Protein AF-A0AA43ZX47-F1 (afdb_monomer)

Secondary structure (DSSP, 8-state):
-PPPGGG-B-TTT-SBP-EEETTEEE-S-HHHHHHHHHHHTSTTHHHHHHHTT--SS-HHHHHHHHHHHT--

Radius of gyration: 14.51 Å; Cα contacts (8 Å, |Δi|>4): 87; chains: 1; bounding box: 34×24×36 Å

Foldseek 3Di:
DDDDQQVDAQPPPRHGFDDQALNGGHHPPVVSVVVSCVVNVHDPSLVVCVVVVHHSDPVVVVVVVCVVVVPD

Mean predicted aligned error: 6.02 Å

Nearest PDB structures (foldseek):
  7xvn-assembly1_B  TM=6.016E-01  e=6.239E-01  Mus musculus
  4cn7-assembly2_A  TM=5.169E-01  e=1.616E+00  Homo sapiens
  4hn5-assembly1_B  TM=5.939E-01  e=2.979E+00  Homo sapiens
  6cfn-assembly6_F  TM=4.922E-01  e=1.730E+00  Homo sapiens
  2ebl-assemb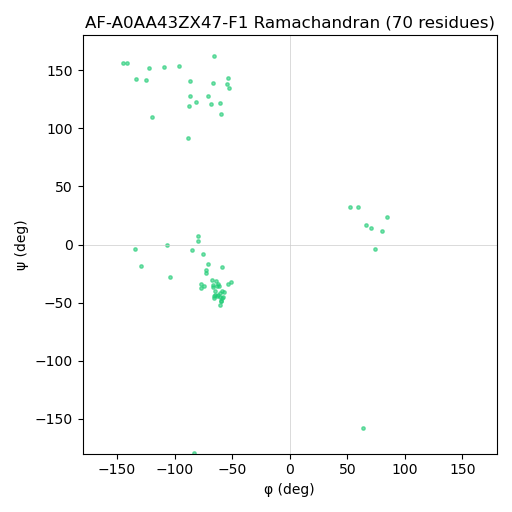ly1_A  TM=6.076E-01  e=2.979E+00  Homo sapiens

Sequence (72 aa):
MAINMEDYVCEFCGKTCKNIVFAAFVCDDPACLEKAQQARGGPGGHMARKAAGKPIIPEDLEETAREMSGQQ

pLDDT: mean 88.69, std 9.39, range [55.06, 97.94]

Structure (mmCIF, N/CA/C/O backbone):
data_AF-A0AA43ZX47-F1
#
_entry.id   AF-A0AA43ZX47-F1
#
loop_
_atom_site.group_PDB
_atom_site.id
_atom_site.type_symbol
_atom_site.label_atom_id
_atom_site.label_alt_id
_atom_site.label_comp_id
_atom_site.label_asym_id
_atom_site.label_entity_id
_atom_site.label_seq_id
_atom_site.pdbx_PDB_ins_code
_atom_site.Cartn_x
_atom_site.Cartn_y
_atom_site.Cartn_z
_atom_site.occupancy
_atom_site.B_iso_or_equiv
_atom_site.auth_seq_id
_atom_site.auth_comp_id
_atom_site.auth_asym_id
_atom_site.auth_atom_id
_atom_site.pdbx_PDB_model_num
ATOM 1 N N . MET A 1 1 ? -12.181 15.162 9.829 1.00 62.03 1 MET A N 1
ATOM 2 C CA . MET A 1 1 ? -12.083 13.956 10.677 1.00 62.03 1 MET A CA 1
ATOM 3 C C . MET A 1 1 ? -10.664 13.436 10.569 1.00 6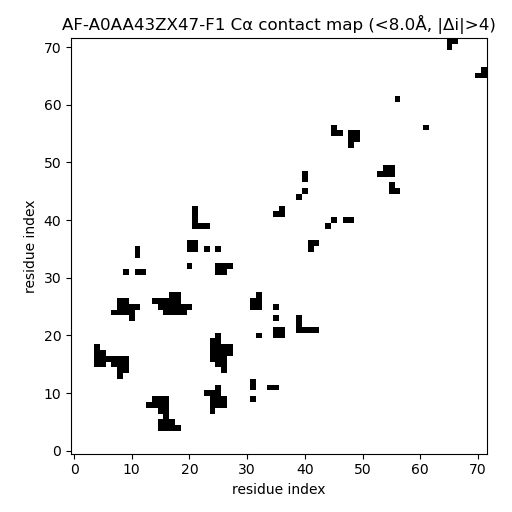2.03 1 MET A C 1
ATOM 5 O O . MET A 1 1 ? -10.175 13.338 9.452 1.00 62.03 1 MET A O 1
ATOM 9 N N . ALA A 1 2 ? -9.992 13.199 11.693 1.00 83.19 2 ALA A N 1
ATOM 10 C CA . ALA A 1 2 ? -8.705 12.509 11.702 1.00 83.19 2 ALA A CA 1
ATOM 11 C C . ALA A 1 2 ? -8.964 10.998 11.754 1.00 83.19 2 ALA A C 1
ATOM 13 O O . ALA A 1 2 ? -9.897 10.571 12.434 1.00 83.19 2 ALA A O 1
ATOM 14 N N . ILE A 1 3 ? -8.173 10.208 11.029 1.00 86.75 3 ILE A N 1
ATOM 15 C CA . ILE A 1 3 ? -8.216 8.746 11.139 1.00 86.75 3 ILE A CA 1
ATOM 16 C C . ILE A 1 3 ? -7.622 8.355 12.495 1.00 86.75 3 ILE A C 1
ATOM 18 O O . ILE A 1 3 ? -6.505 8.763 12.813 1.00 86.75 3 ILE A O 1
ATOM 22 N N . ASN A 1 4 ? -8.353 7.557 13.275 1.00 92.19 4 ASN A N 1
ATOM 23 C CA . ASN A 1 4 ? -7.805 6.883 14.444 1.00 92.19 4 ASN A CA 1
ATOM 24 C C . ASN A 1 4 ? -7.206 5.540 14.008 1.00 92.19 4 ASN A C 1
ATOM 26 O O . ASN A 1 4 ? -7.905 4.691 13.464 1.00 92.19 4 ASN A O 1
ATOM 30 N N . MET A 1 5 ? -5.903 5.353 14.210 1.00 91.31 5 MET A N 1
ATO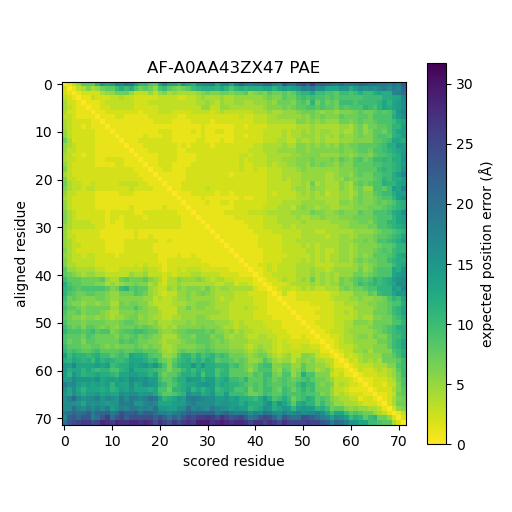M 31 C CA . MET A 1 5 ? -5.196 4.163 13.719 1.00 91.31 5 MET A CA 1
ATOM 32 C C . MET A 1 5 ? -5.532 2.897 14.513 1.00 91.31 5 MET A C 1
ATOM 34 O O . MET A 1 5 ? -5.383 1.800 13.986 1.00 91.31 5 MET A O 1
ATOM 38 N N . GLU A 1 6 ? -6.011 3.032 15.750 1.00 92.81 6 GLU A N 1
ATOM 39 C CA . GLU A 1 6 ? -6.363 1.883 16.592 1.00 92.81 6 GLU A CA 1
ATOM 40 C C . GLU A 1 6 ? -7.626 1.151 16.122 1.00 92.81 6 GLU A C 1
ATOM 42 O O . GLU A 1 6 ? -7.809 -0.016 16.463 1.00 92.81 6 GLU A O 1
ATOM 47 N N . ASP A 1 7 ? -8.435 1.790 15.273 1.00 95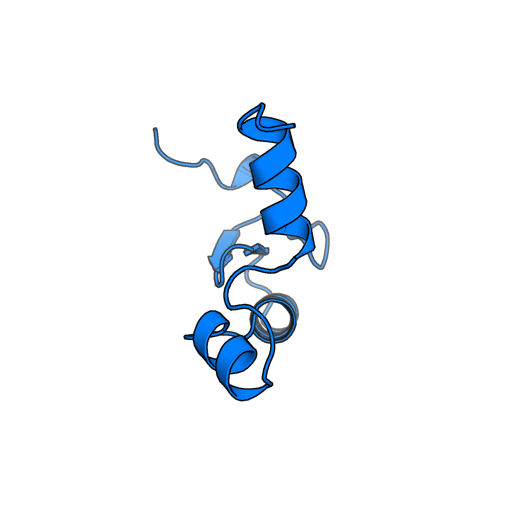.19 7 ASP A N 1
ATOM 48 C CA . ASP A 1 7 ? -9.618 1.180 14.655 1.00 95.19 7 ASP A CA 1
ATOM 49 C C . ASP A 1 7 ? -9.249 0.201 13.521 1.00 95.19 7 ASP A C 1
ATOM 51 O O . ASP A 1 7 ? -10.111 -0.504 12.995 1.00 95.19 7 ASP A O 1
ATOM 55 N N . TYR A 1 8 ? -7.969 0.145 13.135 1.00 96.50 8 TYR A N 1
ATOM 56 C CA . TYR A 1 8 ? -7.477 -0.643 12.010 1.00 96.50 8 TYR A CA 1
ATOM 57 C C . TYR A 1 8 ? -6.398 -1.635 12.447 1.00 96.50 8 TYR A C 1
ATOM 59 O O . TYR A 1 8 ? -5.622 -1.417 13.383 1.00 96.50 8 TYR A O 1
ATOM 67 N N . VAL A 1 9 ? -6.308 -2.736 11.708 1.00 97.94 9 VAL A N 1
ATOM 68 C CA . VAL A 1 9 ? -5.264 -3.751 11.868 1.00 97.94 9 VAL A CA 1
ATOM 69 C C . VAL A 1 9 ? -4.308 -3.713 10.684 1.00 97.94 9 VAL A C 1
ATOM 71 O O . VAL A 1 9 ? -4.668 -3.316 9.581 1.00 97.94 9 VAL A O 1
ATOM 74 N N . CYS A 1 10 ? -3.071 -4.132 10.919 1.00 97.56 10 CYS A N 1
ATOM 75 C CA . CYS A 1 10 ? -2.067 -4.319 9.891 1.00 97.56 10 CYS A CA 1
ATOM 76 C C . CYS A 1 10 ? -2.551 -5.364 8.882 1.00 97.56 10 CYS A C 1
ATOM 78 O O . CYS A 1 10 ? -2.753 -6.524 9.251 1.00 97.56 10 CYS A O 1
ATOM 80 N N . GLU A 1 11 ? -2.640 -4.978 7.610 1.00 97.38 11 GLU A N 1
ATOM 81 C CA . GLU A 1 11 ? -3.089 -5.840 6.507 1.00 97.38 11 GLU A CA 1
ATOM 82 C C . GLU A 1 11 ? -2.217 -7.101 6.330 1.00 97.38 11 GLU A C 1
ATOM 84 O O . GLU A 1 11 ? -2.663 -8.084 5.746 1.00 97.38 11 GLU A O 1
ATOM 89 N N . PHE A 1 12 ? -0.982 -7.107 6.855 1.00 97.12 12 PHE A N 1
ATOM 90 C CA . PHE A 1 12 ? -0.015 -8.196 6.647 1.00 97.12 12 PHE A CA 1
ATOM 91 C C . PHE A 1 12 ? 0.167 -9.144 7.833 1.00 97.12 12 PHE A C 1
ATOM 93 O O . PHE A 1 12 ? 0.571 -10.289 7.630 1.00 97.12 12 PHE A O 1
ATOM 100 N N . CYS A 1 13 ? -0.048 -8.684 9.068 1.00 97.25 13 CYS A N 1
ATOM 101 C CA . CYS A 1 13 ? 0.184 -9.504 10.265 1.00 97.25 13 CYS A CA 1
ATOM 102 C C . CYS A 1 13 ? -0.940 -9.443 11.305 1.00 97.25 13 CYS A C 1
ATOM 104 O O . CYS A 1 13 ? -0.848 -10.127 12.322 1.00 97.25 13 CYS A O 1
ATOM 106 N N . GLY A 1 14 ? -1.973 -8.623 11.093 1.00 96.62 14 GLY A N 1
ATOM 107 C CA . GLY A 1 14 ? -3.139 -8.522 11.974 1.00 96.62 14 GLY A CA 1
ATOM 108 C C . GLY A 1 14 ? -2.919 -7.785 13.301 1.00 96.62 14 GLY A C 1
ATOM 109 O O . GLY A 1 14 ? -3.877 -7.583 14.039 1.00 96.62 14 GLY A O 1
ATOM 110 N N . LYS A 1 15 ? -1.691 -7.351 13.626 1.00 97.25 15 LYS A N 1
ATOM 111 C CA . LYS A 1 15 ? -1.425 -6.482 14.794 1.00 97.25 15 LYS A CA 1
ATOM 112 C C . LYS A 1 15 ? -2.076 -5.107 14.610 1.00 97.25 15 LYS A C 1
ATOM 114 O O . LYS A 1 15 ? -2.348 -4.715 13.483 1.00 97.25 15 LYS A O 1
ATOM 119 N N . THR A 1 16 ? -2.251 -4.339 15.683 1.00 97.62 16 THR A N 1
ATOM 120 C CA . THR A 1 16 ? -2.775 -2.962 15.612 1.00 97.62 16 THR A CA 1
ATOM 121 C C . THR A 1 16 ? -1.995 -2.099 14.615 1.00 97.62 16 THR A C 1
ATOM 123 O O . THR A 1 16 ? -0.760 -2.122 14.599 1.00 97.62 16 THR A O 1
ATOM 126 N N . CYS A 1 17 ? -2.715 -1.338 13.790 1.00 97.50 17 CYS A N 1
ATOM 127 C CA . CYS A 1 17 ? -2.127 -0.393 12.851 1.00 97.50 17 CYS A CA 1
ATOM 128 C C . CYS A 1 17 ? -1.431 0.756 13.597 1.00 97.50 17 CYS A C 1
ATOM 130 O O . CYS A 1 17 ? -1.922 1.268 14.605 1.00 97.50 17 CYS A O 1
ATOM 132 N N . LYS A 1 18 ? -0.264 1.155 13.093 1.00 96.62 18 LYS A N 1
ATOM 133 C CA . LYS A 1 18 ? 0.535 2.272 13.614 1.00 96.62 18 LYS A CA 1
ATOM 134 C C . LYS A 1 18 ? 0.949 3.260 12.527 1.00 96.62 18 LYS A C 1
ATOM 136 O O . LYS A 1 18 ? 1.245 4.399 12.859 1.00 96.62 18 LYS A O 1
ATOM 141 N N . ASN A 1 19 ? 0.899 2.852 11.255 1.00 94.62 19 ASN A N 1
ATOM 142 C CA . ASN A 1 19 ? 1.202 3.690 10.103 1.00 94.62 19 ASN A CA 1
ATOM 143 C C . ASN A 1 19 ? 0.252 3.415 8.935 1.00 94.62 19 ASN A C 1
ATOM 145 O O . ASN A 1 19 ? -0.268 2.312 8.770 1.00 94.62 19 ASN A O 1
ATOM 149 N N . ILE A 1 20 ? 0.120 4.414 8.066 1.00 94.12 20 ILE A N 1
ATOM 150 C CA . ILE A 1 20 ? -0.534 4.287 6.765 1.00 94.12 20 ILE A CA 1
ATOM 151 C C . ILE A 1 20 ? 0.508 4.635 5.703 1.00 94.12 20 ILE A C 1
ATOM 153 O O . ILE A 1 20 ? 0.913 5.792 5.590 1.00 94.12 20 ILE A O 1
ATOM 157 N N . VAL A 1 21 ? 0.969 3.646 4.936 1.00 93.88 21 VAL A N 1
ATOM 158 C CA . VAL A 1 21 ? 1.982 3.838 3.880 1.00 93.88 21 VAL A CA 1
ATOM 159 C C . VAL A 1 21 ? 1.563 3.125 2.608 1.00 93.88 21 VAL A C 1
ATOM 161 O O . VAL A 1 21 ? 0.977 2.051 2.654 1.00 93.88 21 VAL A O 1
ATOM 164 N N . PHE A 1 22 ? 1.847 3.737 1.457 1.00 93.31 22 PHE A N 1
ATOM 165 C CA . PHE A 1 22 ? 1.488 3.192 0.139 1.00 93.31 22 PHE A CA 1
ATOM 166 C C . PHE A 1 22 ? -0.002 2.815 0.013 1.00 93.31 22 PHE A C 1
ATOM 168 O O . PHE A 1 22 ? -0.344 1.871 -0.692 1.00 93.31 22 PHE A O 1
ATOM 175 N N . ALA A 1 23 ? -0.875 3.561 0.703 1.00 90.62 23 ALA A N 1
ATOM 176 C CA . ALA A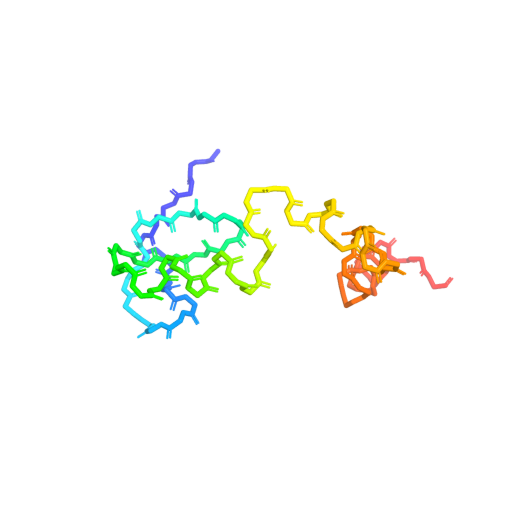 1 23 ? -2.306 3.276 0.835 1.00 90.62 23 ALA A CA 1
ATOM 177 C C . ALA A 1 23 ? -2.636 1.912 1.486 1.00 90.62 23 ALA A C 1
ATOM 179 O O . ALA A 1 23 ? -3.645 1.302 1.147 1.00 90.62 23 ALA A O 1
ATO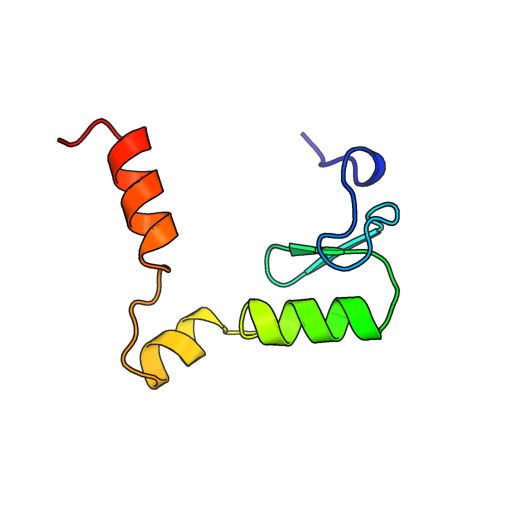M 180 N N . ALA A 1 24 ? -1.797 1.446 2.418 1.00 93.88 24 ALA A N 1
ATOM 181 C CA . ALA A 1 24 ? -2.039 0.270 3.251 1.00 93.88 24 ALA A CA 1
ATOM 182 C C . ALA A 1 24 ? -1.921 0.608 4.749 1.00 93.88 24 ALA A C 1
ATOM 184 O O . ALA A 1 24 ? -1.032 1.368 5.152 1.00 93.88 24 ALA A O 1
ATOM 185 N N . PHE A 1 25 ? -2.790 0.017 5.571 1.00 96.75 25 PHE A N 1
ATOM 186 C CA . PHE A 1 25 ? -2.728 0.061 7.034 1.00 96.75 25 PHE A CA 1
ATOM 187 C C . PHE A 1 25 ? -1.725 -0.972 7.547 1.00 96.75 25 PHE A C 1
ATOM 189 O O . PHE A 1 25 ? -1.846 -2.169 7.272 1.00 96.75 25 PHE A O 1
ATOM 196 N N . VAL A 1 26 ? -0.721 -0.531 8.305 1.00 97.56 26 VAL A N 1
ATOM 197 C CA . VAL A 1 26 ? 0.396 -1.386 8.730 1.00 97.56 26 VAL A CA 1
ATOM 198 C C . VAL A 1 26 ? 0.900 -1.064 10.133 1.00 97.56 26 VAL A C 1
ATOM 200 O O . VAL A 1 26 ? 0.736 0.038 10.651 1.00 97.56 26 VAL A O 1
ATOM 203 N N . CYS A 1 27 ? 1.525 -2.049 10.775 1.00 97.50 27 CYS A N 1
ATOM 204 C CA . CYS A 1 27 ? 2.279 -1.846 12.013 1.00 97.50 27 CYS A CA 1
ATOM 205 C C . CYS A 1 27 ? 3.710 -1.342 11.722 1.00 97.50 27 CYS A C 1
ATOM 207 O O . CYS A 1 27 ? 4.097 -1.184 10.566 1.00 97.50 27 CYS A O 1
ATOM 209 N N . ASP A 1 28 ? 4.507 -1.126 12.771 1.00 96.56 28 ASP A N 1
ATOM 210 C CA . ASP A 1 28 ? 5.910 -0.674 12.677 1.00 96.56 28 ASP A CA 1
ATOM 211 C C . ASP A 1 28 ? 6.919 -1.786 12.336 1.00 96.56 28 ASP A C 1
ATOM 213 O O . ASP A 1 28 ? 8.125 -1.551 12.318 1.00 96.56 28 ASP A O 1
ATOM 217 N N . ASP A 1 29 ? 6.455 -3.015 12.097 1.00 97.81 29 ASP A N 1
ATOM 218 C CA . ASP A 1 29 ? 7.341 -4.125 11.749 1.00 97.81 29 ASP A CA 1
ATOM 219 C C . ASP A 1 29 ? 7.953 -3.889 10.351 1.00 97.81 29 ASP A C 1
ATOM 221 O O . ASP A 1 29 ? 7.196 -3.800 9.373 1.00 97.81 29 ASP A O 1
ATOM 225 N N . PRO A 1 30 ? 9.295 -3.827 10.214 1.00 97.62 30 PRO A N 1
ATOM 226 C CA . PRO A 1 30 ? 9.952 -3.596 8.929 1.00 97.62 30 PRO A CA 1
ATOM 227 C C . PRO A 1 30 ? 9.524 -4.581 7.837 1.00 97.62 30 PRO A C 1
ATOM 229 O O . PRO A 1 30 ? 9.371 -4.185 6.683 1.00 97.62 30 PRO A O 1
ATOM 232 N N . ALA A 1 31 ? 9.243 -5.838 8.194 1.00 97.81 31 ALA A N 1
ATOM 233 C CA . ALA A 1 31 ? 8.787 -6.835 7.231 1.00 97.81 31 ALA A CA 1
ATOM 234 C C . ALA A 1 31 ? 7.382 -6.520 6.686 1.00 97.81 31 ALA A C 1
ATOM 236 O O . ALA A 1 31 ? 7.066 -6.859 5.548 1.00 97.81 31 ALA A O 1
ATOM 237 N N . CYS A 1 32 ? 6.518 -5.875 7.477 1.00 97.88 32 CYS A N 1
ATOM 238 C CA . CYS A 1 32 ? 5.194 -5.443 7.022 1.00 97.88 32 CYS A CA 1
ATOM 239 C C . CYS A 1 32 ? 5.281 -4.182 6.153 1.00 97.88 32 CYS A C 1
ATOM 241 O O . CYS A 1 32 ? 4.566 -4.083 5.157 1.00 97.88 32 CYS A O 1
ATOM 243 N N . LEU A 1 33 ? 6.185 -3.256 6.484 1.00 96.62 33 LEU A N 1
ATOM 244 C CA . LEU A 1 33 ? 6.455 -2.064 5.674 1.00 96.62 33 LEU A CA 1
ATOM 245 C C . LEU A 1 33 ? 6.985 -2.438 4.282 1.00 96.62 33 LEU A C 1
ATOM 247 O O . LEU A 1 33 ? 6.516 -1.905 3.275 1.00 96.62 33 LEU A O 1
ATOM 251 N N . GLU A 1 34 ? 7.907 -3.399 4.209 1.00 96.81 34 GLU A N 1
ATOM 252 C CA . GLU A 1 34 ? 8.433 -3.899 2.937 1.00 96.81 34 GLU A CA 1
ATOM 253 C C . GLU A 1 34 ? 7.345 -4.607 2.115 1.00 96.81 34 GLU A C 1
ATOM 255 O O . GLU A 1 34 ? 7.192 -4.341 0.921 1.00 96.81 34 GLU A O 1
ATOM 260 N N . LYS A 1 35 ? 6.521 -5.450 2.753 1.00 96.50 35 LYS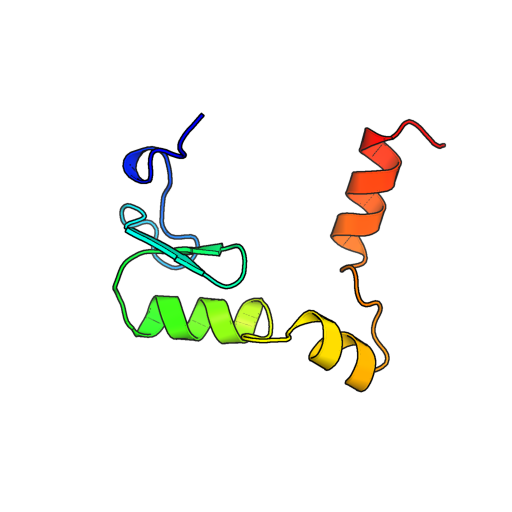 A N 1
ATOM 261 C CA . LYS A 1 35 ? 5.371 -6.086 2.089 1.00 96.50 35 LYS A CA 1
ATOM 262 C C . LYS A 1 35 ? 4.390 -5.057 1.530 1.00 96.50 35 LYS A C 1
ATOM 264 O O . LYS A 1 35 ? 3.919 -5.237 0.410 1.00 96.50 35 LYS A O 1
ATOM 269 N N . ALA A 1 36 ? 4.125 -3.967 2.253 1.00 95.50 36 ALA A N 1
ATOM 270 C CA . ALA A 1 36 ? 3.294 -2.870 1.759 1.00 95.50 36 ALA A CA 1
ATOM 271 C C . ALA A 1 36 ? 3.889 -2.229 0.503 1.00 95.50 36 ALA A C 1
ATOM 273 O O . ALA A 1 36 ? 3.186 -2.025 -0.488 1.00 95.50 36 ALA A O 1
ATOM 274 N N . GLN A 1 37 ? 5.197 -1.963 0.519 1.00 93.88 37 GLN A N 1
ATOM 275 C CA . GLN A 1 37 ? 5.909 -1.415 -0.629 1.00 93.88 37 GLN A CA 1
ATOM 276 C C . GLN A 1 37 ? 5.807 -2.345 -1.843 1.00 93.88 37 GLN A C 1
ATOM 278 O O . GLN A 1 37 ? 5.450 -1.891 -2.927 1.00 93.88 37 GLN A O 1
ATOM 283 N N . GLN A 1 38 ? 6.075 -3.639 -1.673 1.00 92.88 38 GLN A N 1
ATOM 284 C CA . GLN A 1 38 ? 6.019 -4.613 -2.764 1.00 92.88 38 GLN A CA 1
ATOM 285 C C . GLN A 1 38 ? 4.590 -4.791 -3.300 1.00 92.88 38 GLN A C 1
ATOM 287 O O . GLN A 1 38 ? 4.383 -4.764 -4.512 1.00 92.88 38 GLN A O 1
ATOM 292 N N . ALA A 1 39 ? 3.596 -4.909 -2.414 1.00 90.69 39 ALA A N 1
ATOM 293 C CA . ALA A 1 39 ? 2.199 -5.127 -2.789 1.00 90.69 39 ALA A CA 1
ATOM 294 C C . ALA A 1 39 ? 1.584 -3.930 -3.533 1.00 90.69 39 ALA A C 1
ATOM 296 O O . ALA A 1 39 ? 0.755 -4.110 -4.424 1.00 90.69 39 ALA A O 1
ATOM 297 N N . ARG A 1 40 ? 1.981 -2.703 -3.173 1.00 88.75 40 ARG A N 1
ATOM 298 C CA . ARG A 1 40 ? 1.398 -1.458 -3.705 1.00 88.75 40 ARG A CA 1
ATOM 299 C C . ARG A 1 40 ? 2.319 -0.724 -4.690 1.00 88.75 40 ARG A C 1
ATOM 301 O O . ARG A 1 40 ? 1.938 0.305 -5.241 1.00 88.75 40 ARG A O 1
ATOM 308 N N . GLY A 1 41 ? 3.515 -1.257 -4.946 1.00 88.06 41 GLY A N 1
ATOM 309 C CA . GLY A 1 41 ? 4.504 -0.699 -5.875 1.00 88.06 41 GLY A CA 1
ATOM 310 C C . GLY A 1 41 ? 5.331 0.468 -5.318 1.00 88.06 41 GLY A C 1
ATOM 311 O O . GLY A 1 41 ? 6.025 1.134 -6.082 1.00 88.06 41 GLY A O 1
ATOM 312 N N . GLY A 1 42 ? 5.274 0.717 -4.007 1.00 89.06 42 GLY A N 1
ATOM 313 C CA . GLY A 1 42 ? 6.100 1.701 -3.308 1.00 89.06 42 GLY A CA 1
ATOM 314 C C . GLY A 1 42 ? 5.882 3.159 -3.733 1.00 89.06 42 GLY A C 1
ATOM 315 O O . GLY A 1 42 ? 4.817 3.510 -4.254 1.00 89.06 42 GLY A O 1
ATOM 316 N N . PRO A 1 43 ? 6.877 4.040 -3.499 1.00 87.62 43 PRO A N 1
ATOM 317 C CA . PRO A 1 43 ? 6.837 5.415 -3.982 1.00 87.62 43 PRO A CA 1
ATOM 318 C C . PRO A 1 43 ? 6.728 5.423 -5.513 1.00 87.62 43 PRO A C 1
ATOM 320 O O . PRO A 1 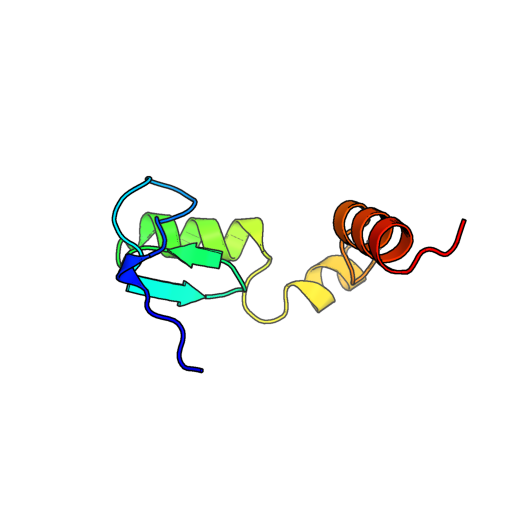43 ? 7.650 5.012 -6.212 1.00 87.62 43 PRO A O 1
ATOM 323 N N . GLY A 1 44 ? 5.584 5.865 -6.039 1.00 87.88 44 GLY A N 1
ATOM 324 C CA . GLY A 1 44 ? 5.319 5.856 -7.480 1.00 87.88 44 GLY A CA 1
ATOM 325 C C . GLY A 1 44 ? 4.786 4.530 -8.035 1.00 87.88 44 GLY A C 1
ATOM 326 O O . GLY A 1 44 ? 4.895 4.305 -9.240 1.00 87.88 44 GLY A O 1
ATOM 327 N N . GLY A 1 45 ? 4.160 3.675 -7.217 1.00 88.25 45 GLY A N 1
ATOM 328 C CA . GLY A 1 45 ? 3.576 2.404 -7.677 1.00 88.25 45 GLY A CA 1
ATOM 329 C C . GLY A 1 45 ? 2.651 2.529 -8.896 1.00 88.25 45 GLY A C 1
ATOM 330 O O . GLY A 1 45 ? 2.659 1.675 -9.782 1.00 88.25 45 GLY A O 1
ATOM 331 N N . HIS A 1 46 ? 1.941 3.651 -9.025 1.00 87.88 46 HIS A N 1
ATOM 332 C CA . HIS A 1 46 ? 1.115 3.962 -10.195 1.00 87.88 46 HIS A CA 1
ATOM 333 C C . HIS A 1 46 ? 1.937 4.109 -11.499 1.00 87.88 46 HIS A C 1
ATOM 335 O O . HIS A 1 46 ? 1.503 3.677 -12.568 1.00 87.88 46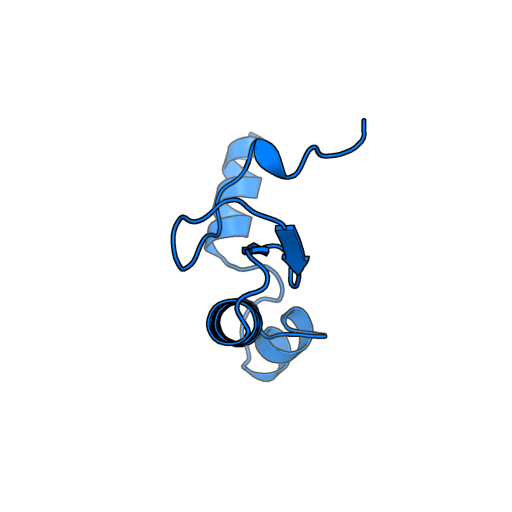 HIS A O 1
ATOM 341 N N . MET A 1 47 ? 3.154 4.665 -11.425 1.00 89.75 47 MET A N 1
ATOM 342 C CA . MET A 1 47 ? 4.081 4.748 -12.562 1.00 89.75 47 MET A CA 1
ATOM 343 C C . MET A 1 47 ? 4.715 3.397 -12.869 1.00 89.75 47 MET A C 1
ATOM 345 O O . MET A 1 47 ? 4.904 3.080 -14.041 1.00 89.75 47 MET A O 1
ATOM 349 N N . ALA A 1 48 ? 5.002 2.587 -11.847 1.00 86.88 48 ALA A N 1
ATOM 350 C CA . ALA A 1 48 ? 5.508 1.231 -12.040 1.00 86.88 48 ALA A CA 1
ATOM 351 C C . ALA A 1 48 ? 4.502 0.365 -12.820 1.00 86.88 48 ALA A C 1
ATOM 353 O O . ALA A 1 48 ? 4.889 -0.335 -13.756 1.00 86.88 48 ALA A O 1
ATOM 354 N N . ARG A 1 49 ? 3.198 0.480 -12.518 1.00 88.94 49 ARG A N 1
ATOM 355 C CA . ARG A 1 49 ? 2.133 -0.179 -13.298 1.00 88.94 49 ARG A CA 1
ATOM 356 C C . ARG A 1 49 ? 2.126 0.278 -14.753 1.00 88.94 49 ARG A C 1
ATOM 358 O O . ARG A 1 49 ? 2.157 -0.565 -15.646 1.00 88.94 49 ARG A O 1
ATOM 365 N N . LYS A 1 50 ? 2.178 1.595 -14.986 1.00 88.31 50 LYS A N 1
ATOM 366 C CA . LYS A 1 50 ? 2.248 2.170 -16.337 1.00 88.31 50 LYS A CA 1
ATOM 367 C C . LYS A 1 50 ? 3.461 1.655 -17.119 1.00 88.31 50 LYS A C 1
ATOM 369 O O . LYS A 1 50 ? 3.320 1.281 -18.277 1.00 88.31 50 LYS A O 1
ATOM 374 N N . ALA A 1 51 ? 4.639 1.615 -16.494 1.00 88.56 51 ALA A N 1
ATOM 375 C CA . ALA A 1 51 ? 5.865 1.105 -17.110 1.00 88.56 51 ALA A CA 1
ATOM 376 C C . ALA A 1 51 ? 5.771 -0.394 -17.448 1.00 88.56 51 ALA A C 1
ATOM 378 O O . ALA A 1 51 ? 6.327 -0.832 -18.450 1.00 88.56 51 ALA A O 1
ATOM 379 N N . ALA A 1 52 ? 5.015 -1.161 -16.659 1.00 89.75 52 ALA A N 1
ATOM 380 C CA . ALA A 1 52 ? 4.698 -2.562 -16.927 1.00 89.75 52 ALA A CA 1
ATOM 381 C C . ALA A 1 52 ? 3.566 -2.762 -17.959 1.00 89.75 52 ALA A C 1
ATOM 383 O O . ALA A 1 52 ? 3.097 -3.885 -18.129 1.00 89.75 52 ALA A O 1
ATOM 384 N N . GLY A 1 53 ? 3.089 -1.694 -18.613 1.00 90.31 53 GLY A N 1
ATOM 385 C CA . GLY A 1 53 ? 1.986 -1.751 -19.578 1.00 90.31 53 GLY A CA 1
ATOM 386 C C . GLY A 1 53 ? 0.614 -2.016 -18.951 1.00 90.31 53 GLY A C 1
ATOM 387 O O . GLY A 1 53 ? -0.325 -2.352 -19.666 1.00 90.31 53 GLY A O 1
ATOM 388 N N . LYS A 1 54 ? 0.488 -1.883 -17.626 1.00 87.69 54 LYS A N 1
ATOM 389 C CA . LYS A 1 54 ? -0.767 -2.073 -16.890 1.00 87.69 54 LYS A CA 1
ATOM 390 C C . LYS A 1 54 ? -1.472 -0.730 -16.658 1.00 87.69 54 LYS A C 1
ATOM 392 O O . LYS A 1 54 ? -0.793 0.297 -16.539 1.00 87.69 54 LYS A O 1
ATOM 397 N N . PRO A 1 55 ? -2.809 -0.723 -16.514 1.00 85.56 55 PRO A N 1
ATOM 398 C CA . PRO A 1 55 ? -3.550 0.460 -16.088 1.00 85.56 55 PRO A CA 1
ATOM 399 C C . PRO A 1 55 ? -3.015 1.046 -14.772 1.00 85.56 55 PRO A C 1
ATOM 401 O O . PRO A 1 55 ? -2.580 0.315 -13.871 1.00 85.56 55 PRO A O 1
ATOM 404 N N . ILE A 1 56 ? -3.028 2.383 -14.688 1.00 85.19 56 ILE A N 1
ATOM 405 C CA . ILE A 1 56 ? -2.575 3.157 -13.519 1.00 85.19 56 ILE A CA 1
ATOM 406 C C . ILE A 1 56 ? -3.455 2.833 -12.311 1.00 85.19 56 ILE A C 1
ATOM 408 O O . ILE A 1 56 ? -2.936 2.610 -11.216 1.00 85.19 56 ILE A O 1
ATOM 412 N N . ILE A 1 57 ? -4.769 2.783 -12.531 1.00 82.88 57 ILE A N 1
ATOM 413 C CA . ILE A 1 57 ? -5.743 2.315 -11.552 1.00 82.88 57 ILE A CA 1
ATOM 414 C C . ILE A 1 57 ? -5.840 0.791 -11.701 1.00 82.88 57 ILE A C 1
ATOM 416 O O . ILE A 1 57 ? -5.972 0.303 -12.821 1.00 82.88 57 ILE A O 1
ATOM 420 N N . PRO A 1 58 ? -5.701 0.012 -10.619 1.00 81.25 58 PRO A N 1
ATOM 421 C CA . PRO A 1 58 ? -5.984 -1.419 -10.649 1.00 81.25 58 PRO A CA 1
ATOM 422 C C . PRO A 1 58 ? -7.400 -1.718 -11.170 1.00 81.25 58 PRO A C 1
ATOM 424 O O . PRO A 1 58 ? -8.341 -1.013 -10.823 1.00 81.25 58 PRO A O 1
ATOM 427 N N . GLU A 1 59 ? -7.545 -2.736 -12.020 1.00 81.75 59 GLU A N 1
ATOM 428 C CA . GLU A 1 59 ? -8.811 -3.044 -12.712 1.00 81.75 59 GLU A CA 1
ATOM 429 C C . GLU A 1 59 ? -9.943 -3.398 -11.733 1.00 81.75 59 GLU A C 1
ATOM 431 O O . GLU A 1 59 ? -11.082 -2.994 -11.936 1.00 81.75 59 GLU A O 1
ATOM 436 N N . ASP A 1 60 ? -9.610 -4.055 -10.621 1.00 79.06 60 ASP A N 1
ATOM 437 C CA . ASP A 1 60 ? -10.511 -4.355 -9.502 1.00 79.06 60 ASP A CA 1
ATOM 438 C C . ASP A 1 60 ? -11.068 -3.086 -8.834 1.00 79.06 60 ASP A C 1
ATOM 440 O O . ASP A 1 60 ? -12.234 -3.020 -8.436 1.00 79.06 60 ASP A O 1
ATOM 444 N N . LEU A 1 61 ? -10.252 -2.032 -8.756 1.00 79.75 61 LEU A N 1
ATOM 445 C CA . LEU A 1 61 ? -10.689 -0.731 -8.255 1.00 79.75 61 LEU A CA 1
ATOM 446 C C . LEU A 1 61 ? -11.510 0.042 -9.292 1.00 79.75 61 LEU A C 1
ATOM 448 O O . LEU A 1 61 ? -12.428 0.763 -8.906 1.00 79.75 61 LEU A O 1
ATOM 452 N N . GLU A 1 62 ? -11.215 -0.096 -10.587 1.00 76.44 62 GLU A N 1
ATOM 453 C CA . GLU A 1 62 ? -12.053 0.485 -11.646 1.00 76.44 62 GLU A CA 1
ATOM 454 C C . GLU A 1 62 ? -13.445 -0.154 -11.681 1.00 76.44 62 GLU A C 1
ATOM 456 O O . GLU A 1 62 ? -14.433 0.564 -11.836 1.00 76.44 62 GLU A O 1
ATOM 461 N N . GLU A 1 63 ? -13.535 -1.472 -11.497 1.00 77.00 63 GLU A N 1
ATOM 462 C CA . GLU A 1 63 ? -14.804 -2.196 -11.381 1.00 77.00 63 GLU A CA 1
ATOM 463 C C . GLU A 1 63 ? -15.608 -1.692 -10.179 1.00 77.00 63 GLU A C 1
ATOM 465 O O . GLU A 1 63 ? -16.726 -1.206 -10.353 1.00 77.00 63 GLU A O 1
ATOM 470 N N . THR A 1 64 ? -14.987 -1.646 -8.996 1.00 76.50 64 THR A N 1
ATOM 471 C CA . THR A 1 64 ? -15.623 -1.105 -7.783 1.00 76.50 64 THR A CA 1
ATOM 472 C C . THR A 1 64 ? -16.096 0.341 -7.992 1.00 76.50 64 THR A C 1
ATOM 474 O O . THR A 1 64 ? -17.189 0.725 -7.577 1.00 76.50 64 THR A O 1
ATOM 477 N N . ALA A 1 65 ? -15.301 1.177 -8.668 1.00 79.06 65 ALA A N 1
ATOM 478 C CA . ALA A 1 65 ? -15.669 2.564 -8.943 1.00 79.06 65 ALA A CA 1
ATOM 479 C C . ALA A 1 65 ? -16.871 2.681 -9.899 1.00 79.06 65 ALA A C 1
ATOM 481 O O . ALA A 1 65 ? -17.711 3.569 -9.721 1.00 79.06 65 ALA A O 1
ATOM 482 N N . ARG A 1 66 ? -16.991 1.793 -10.894 1.00 80.44 66 ARG A N 1
ATOM 483 C CA . ARG A 1 66 ? -18.166 1.724 -11.781 1.00 80.44 66 ARG A CA 1
ATOM 484 C C . ARG A 1 66 ? -19.414 1.299 -11.015 1.00 80.44 66 ARG A C 1
ATOM 486 O O . ARG A 1 66 ? -20.440 1.969 -11.113 1.00 80.44 66 ARG A O 1
ATOM 493 N N . GLU A 1 67 ? -19.302 0.269 -10.179 1.00 80.50 67 GLU A N 1
ATOM 494 C CA . GLU A 1 67 ? -20.399 -0.207 -9.329 1.00 80.50 67 GLU A CA 1
ATOM 495 C C . GLU A 1 67 ? -20.900 0.890 -8.377 1.00 80.50 67 GLU A C 1
ATOM 497 O O . GLU A 1 67 ? -22.102 1.143 -8.290 1.00 80.50 67 GLU A O 1
ATOM 502 N N . MET A 1 68 ? -19.986 1.601 -7.708 1.00 75.12 68 MET A N 1
ATOM 503 C CA . MET A 1 68 ? -20.339 2.670 -6.766 1.00 75.12 68 MET A CA 1
ATOM 504 C C . MET A 1 68 ? -20.851 3.948 -7.443 1.00 75.12 68 MET A C 1
ATOM 506 O O . MET A 1 68 ? -21.582 4.715 -6.816 1.00 75.12 68 MET A O 1
ATOM 510 N N . SER A 1 69 ? -20.481 4.198 -8.703 1.00 80.38 69 SER A N 1
ATOM 511 C CA . SER A 1 69 ? -20.955 5.364 -9.465 1.00 80.38 69 SER A CA 1
ATOM 512 C C . SER A 1 69 ? -22.305 5.140 -10.153 1.00 80.38 69 SER A C 1
ATOM 514 O O . SER A 1 69 ? -22.854 6.085 -10.721 1.00 80.38 69 SER A O 1
ATOM 516 N N . GLY A 1 70 ? -22.869 3.927 -10.081 1.00 65.94 70 GLY A N 1
ATOM 517 C CA . GLY A 1 70 ? -24.176 3.603 -10.661 1.00 65.94 70 GLY A CA 1
ATOM 518 C C . GLY A 1 70 ? -24.211 3.677 -12.190 1.00 65.94 70 GLY A C 1
ATOM 519 O O . GLY A 1 70 ? -25.290 3.757 -12.774 1.00 65.94 70 GLY A O 1
ATOM 520 N N . GLN A 1 71 ? -23.047 3.679 -12.840 1.00 60.78 71 GLN A N 1
ATOM 521 C CA . GLN A 1 71 ? -22.925 3.651 -14.293 1.00 60.78 71 GLN A CA 1
ATOM 522 C C . GLN A 1 71 ? -22.917 2.185 -14.741 1.00 60.78 71 GLN A C 1
ATOM 524 O O . GLN A 1 71 ? -21.869 1.541 -14.733 1.00 60.78 71 GLN A O 1
ATOM 529 N N . GLN A 1 72 ? -24.107 1.658 -15.051 1.00 55.06 72 GLN A N 1
ATOM 530 C CA . GLN A 1 72 ? -24.286 0.380 -15.753 1.00 55.06 72 GLN A CA 1
ATOM 531 C C . GLN A 1 72 ? -24.112 0.562 -17.260 1.00 55.06 72 GLN A C 1
ATOM 533 O O . GLN A 1 72 ? -24.631 1.572 -17.790 1.00 55.06 72 GLN A O 1
#

Solvent-accessible surface area (backbone atoms only — not comparable to full-atom values): 4269 Å² total; per-residue (Å²): 136,81,87,65,48,78,85,38,46,10,81,79,78,64,48,62,20,71,45,75,50,66,93,38,47,24,38,88,49,67,73,47,50,51,49,36,28,67,77,46,45,34,94,58,18,48,56,54,30,44,75,70,74,39,64,60,64,54,67,73,56,52,52,52,50,35,65,76,65,71,65,127